Protein AF-A0A9Q0VR10-F1 (afdb_monomer)

Nearest PDB structures (foldseek):
  8b2l-assembly1_u3  TM=9.660E-01  e=3.992E-12  Nicotiana tabacum
  7zjx-assembly1_LK  TM=9.687E-01  e=5.642E-09  Oryctolagus cuniculus
  7ls1-assembly1_C1  TM=9.438E-01  e=2.411E-09  Mus musculus
  8q87-assembly1_BH  TM=9.683E-01  e=1.565E-08  Gallus gallus
  6zj3-assembly1_LT  TM=9.482E-01  e=4.860E-08  Euglena gracilis

Sequence (108 aa):
MKTILSSETMDIPDGVKIKINA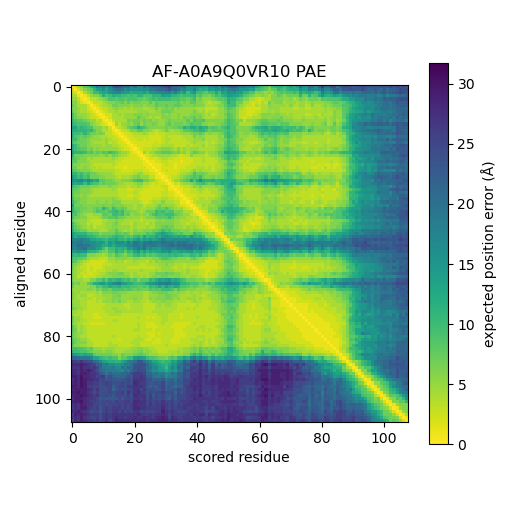RVIEVEGPRGKLSRDFKHLNLDFQLIKDEEGKRKLKIDAWFATRKTSAAIRTALSHVENLITGCYQGVQIQNEICVCSLSHQCLHH

Mean predicted aligned error: 10.89 Å

Radius of gyration: 15.24 Å; Cα contacts (8 Å, |Δi|>4): 149; chains: 1; bounding box: 43×40×33 Å

Solvent-accessible surface area (backbone atoms only — not comparable to full-atom values): 6749 Å² total; per-residue (Å²): 131,74,42,69,69,46,74,52,76,44,83,53,63,92,77,58,48,77,45,78,56,92,53,26,43,33,42,38,31,91,75,43,74,49,76,51,76,42,74,93,48,84,59,44,80,43,81,44,71,48,95,86,71,49,42,31,45,34,40,40,28,70,65,24,39,80,68,51,56,52,48,52,54,54,51,50,55,50,50,54,49,51,55,48,56,24,71,47,77,84,76,86,65,98,64,88,80,84,78,72,80,82,77,84,74,84,86,135

Structure (mmCIF, N/CA/C/O backbone):
data_AF-A0A9Q0VR10-F1
#
_entry.id   AF-A0A9Q0VR10-F1
#
loop_
_atom_site.group_PDB
_atom_site.id
_atom_site.type_symbol
_atom_site.label_atom_id
_atom_site.label_alt_id
_atom_site.label_comp_id
_atom_site.label_asym_id
_atom_site.label_entity_id
_atom_site.label_seq_id
_atom_site.pdbx_PDB_ins_code
_atom_site.Cartn_x
_atom_site.Cartn_y
_atom_site.Cartn_z
_atom_site.occupancy
_atom_site.B_iso_or_equiv
_atom_site.auth_seq_id
_atom_site.auth_comp_id
_atom_site.auth_asym_id
_atom_site.auth_atom_id
_atom_site.pdbx_PDB_model_num
ATOM 1 N N . MET A 1 1 ? 21.563 6.815 -9.597 1.00 58.59 1 MET A N 1
ATOM 2 C CA . MET A 1 1 ? 21.799 5.874 -8.483 1.00 58.59 1 MET A CA 1
ATOM 3 C C . MET A 1 1 ? 20.620 4.911 -8.424 1.00 58.59 1 MET A C 1
ATOM 5 O O . MET A 1 1 ? 19.491 5.383 -8.487 1.00 58.59 1 MET A O 1
ATOM 9 N N . LYS A 1 2 ? 20.868 3.597 -8.433 1.00 58.81 2 LYS A N 1
ATOM 10 C CA . LYS A 1 2 ? 19.827 2.569 -8.276 1.00 58.81 2 LYS A CA 1
ATOM 11 C C . LYS A 1 2 ? 19.880 2.106 -6.824 1.00 58.81 2 LYS A C 1
ATOM 13 O O . LYS A 1 2 ? 20.920 1.606 -6.406 1.00 58.81 2 LYS A O 1
ATOM 18 N N . THR A 1 3 ? 18.813 2.314 -6.067 1.00 71.38 3 THR A N 1
ATOM 19 C CA . THR A 1 3 ? 18.733 1.816 -4.690 1.00 71.38 3 THR A CA 1
ATOM 20 C C . THR A 1 3 ? 18.259 0.369 -4.750 1.00 71.38 3 THR A C 1
ATOM 22 O O . THR A 1 3 ? 17.312 0.057 -5.467 1.00 71.38 3 THR A O 1
ATOM 25 N N . ILE A 1 4 ? 18.950 -0.534 -4.055 1.00 77.75 4 ILE A N 1
ATOM 26 C CA . ILE A 1 4 ? 18.700 -1.981 -4.158 1.00 77.75 4 ILE A CA 1
ATOM 27 C C . ILE A 1 4 ? 17.308 -2.324 -3.613 1.00 77.75 4 ILE A C 1
ATOM 29 O O . ILE A 1 4 ? 16.577 -3.097 -4.234 1.00 77.75 4 ILE A O 1
ATOM 33 N N . LEU A 1 5 ? 16.925 -1.678 -2.512 1.00 79.75 5 LEU A N 1
ATOM 34 C CA . LEU A 1 5 ? 15.636 -1.846 -1.864 1.00 79.75 5 LEU A CA 1
ATOM 35 C C . LEU A 1 5 ? 15.136 -0.492 -1.359 1.00 79.75 5 LEU A C 1
ATOM 37 O O . LEU A 1 5 ? 15.860 0.240 -0.685 1.00 79.75 5 LEU A O 1
ATOM 41 N N . SER A 1 6 ? 13.904 -0.147 -1.712 1.00 80.62 6 SER A N 1
ATOM 42 C CA . SER A 1 6 ? 13.188 0.979 -1.116 1.00 80.62 6 SER A CA 1
ATOM 43 C C . SER A 1 6 ? 11.935 0.439 -0.455 1.00 80.62 6 SER A C 1
ATOM 45 O O . SER A 1 6 ? 11.086 -0.132 -1.135 1.00 80.62 6 SER A O 1
ATOM 47 N N . SER A 1 7 ? 11.870 0.601 0.861 1.00 84.06 7 SER A N 1
ATOM 48 C CA . SER A 1 7 ? 10.775 0.142 1.705 1.00 84.06 7 SER A CA 1
ATOM 49 C C . SER A 1 7 ? 10.065 1.333 2.328 1.00 84.06 7 SER A C 1
ATOM 51 O O . SER A 1 7 ? 10.734 2.215 2.868 1.00 84.06 7 SER A O 1
ATOM 53 N N . GLU A 1 8 ? 8.739 1.325 2.322 1.0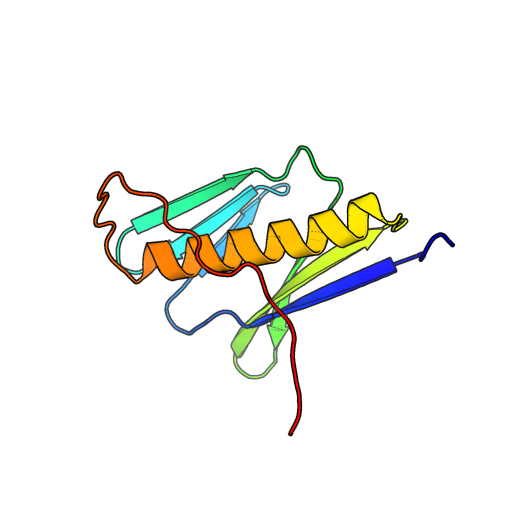0 85.62 8 GLU A N 1
ATOM 54 C CA . GLU A 1 8 ? 7.925 2.306 3.037 1.00 85.62 8 GLU A CA 1
ATOM 55 C C . GLU A 1 8 ? 6.832 1.581 3.825 1.00 85.62 8 GLU A C 1
ATOM 57 O O . GLU A 1 8 ? 6.332 0.535 3.402 1.00 85.62 8 GLU A O 1
ATOM 62 N N . THR A 1 9 ? 6.511 2.091 5.010 1.00 85.25 9 THR A N 1
ATOM 63 C CA . THR A 1 9 ? 5.571 1.464 5.945 1.00 85.25 9 THR A CA 1
ATOM 64 C C . THR A 1 9 ? 4.445 2.421 6.276 1.00 85.25 9 THR A C 1
ATOM 66 O O . THR A 1 9 ? 4.688 3.611 6.454 1.00 85.25 9 THR A O 1
ATOM 69 N N . MET A 1 10 ? 3.236 1.887 6.413 1.00 82.62 10 MET A N 1
ATOM 70 C CA . MET A 1 10 ? 2.042 2.638 6.773 1.00 82.62 10 MET A CA 1
ATOM 71 C C . MET A 1 10 ? 1.246 1.892 7.840 1.00 82.62 10 MET A C 1
ATOM 73 O O . MET A 1 10 ? 1.046 0.677 7.743 1.00 82.62 10 MET A O 1
ATOM 77 N N . ASP A 1 11 ? 0.773 2.623 8.841 1.00 82.38 11 ASP A N 1
ATOM 78 C CA . ASP A 1 11 ? -0.079 2.089 9.898 1.00 82.38 11 ASP A CA 1
ATOM 79 C C . ASP A 1 11 ? -1.536 1.984 9.423 1.00 82.38 11 ASP A C 1
ATOM 81 O O . ASP A 1 11 ? -2.066 2.885 8.770 1.00 82.38 11 ASP A O 1
ATOM 85 N N . ILE A 1 12 ? -2.198 0.867 9.738 1.00 80.44 12 ILE A N 1
ATOM 86 C CA . ILE A 1 12 ? -3.608 0.641 9.398 1.00 80.44 12 ILE A CA 1
ATOM 87 C C . ILE A 1 12 ? -4.466 0.942 10.637 1.00 80.44 12 ILE A C 1
ATOM 89 O O . ILE A 1 12 ? -4.206 0.356 11.692 1.00 80.44 12 ILE A O 1
ATOM 93 N N . PRO A 1 13 ? -5.504 1.795 10.531 1.00 76.69 13 PRO A N 1
ATOM 94 C CA . PRO A 1 13 ? -6.378 2.118 11.655 1.00 76.69 13 PRO A CA 1
ATOM 95 C C . PRO A 1 13 ? -7.269 0.939 12.075 1.00 76.69 13 PRO A C 1
ATOM 97 O O . PRO A 1 13 ? -7.654 0.085 11.267 1.00 76.69 13 PRO A O 1
ATOM 100 N N . ASP A 1 14 ? -7.642 0.926 13.355 1.00 72.69 14 ASP A N 1
ATOM 101 C CA . ASP A 1 14 ? -8.501 -0.097 13.946 1.00 72.69 14 ASP A CA 1
ATOM 102 C C . ASP A 1 14 ? -9.916 -0.075 13.345 1.00 72.69 14 ASP A C 1
ATOM 104 O O . ASP A 1 14 ? -10.611 0.943 13.336 1.00 72.69 14 ASP A O 1
ATOM 108 N N . GLY A 1 15 ? -10.361 -1.229 12.841 1.00 71.81 15 GLY A N 1
ATOM 109 C CA . GLY A 1 15 ? -11.673 -1.396 12.201 1.00 71.81 15 GLY A CA 1
ATOM 110 C C . GLY A 1 15 ? -11.628 -1.636 10.690 1.00 71.81 15 GLY A C 1
ATOM 111 O O . GLY A 1 15 ? -12.664 -1.945 10.102 1.00 71.81 15 GLY A O 1
ATOM 112 N N . VAL A 1 16 ? -10.442 -1.585 10.071 1.00 77.12 16 VAL A N 1
ATOM 113 C CA . VAL A 1 16 ? -10.244 -1.937 8.657 1.00 77.12 16 VAL A CA 1
ATOM 114 C C . VAL A 1 16 ? -9.508 -3.266 8.513 1.00 77.12 16 VAL A C 1
ATOM 116 O O . VAL A 1 16 ? -8.470 -3.518 9.129 1.00 77.12 16 VAL A O 1
ATOM 119 N N . LYS A 1 17 ? -10.034 -4.150 7.662 1.00 80.81 17 LYS A N 1
ATOM 120 C CA . LYS A 1 17 ? -9.369 -5.399 7.277 1.00 80.81 17 LYS A CA 1
ATOM 121 C C . LYS A 1 17 ? -8.809 -5.258 5.869 1.00 80.81 17 LYS A C 1
ATOM 123 O O . LYS A 1 17 ? -9.567 -5.137 4.919 1.00 80.81 17 LYS A O 1
ATOM 128 N N . ILE A 1 18 ? -7.489 -5.341 5.737 1.00 83.38 18 ILE A N 1
ATOM 129 C CA . ILE A 1 18 ? -6.817 -5.378 4.436 1.00 83.38 18 ILE A CA 1
ATOM 130 C C . ILE A 1 18 ? -6.473 -6.829 4.086 1.00 83.38 18 ILE A C 1
ATOM 132 O O . ILE A 1 18 ? -5.949 -7.566 4.925 1.00 83.38 18 ILE A O 1
ATOM 136 N N . LYS A 1 19 ? -6.774 -7.238 2.854 1.00 84.44 19 LYS A N 1
ATOM 137 C CA . LYS A 1 19 ? -6.352 -8.499 2.237 1.00 84.44 19 LYS A CA 1
ATOM 138 C C . LYS A 1 19 ? -5.489 -8.175 1.024 1.00 84.44 19 LYS A C 1
ATOM 140 O O . LYS A 1 19 ? -5.784 -7.244 0.280 1.00 84.44 19 LYS A O 1
ATOM 145 N N . ILE A 1 20 ? -4.420 -8.938 0.838 1.00 83.88 20 ILE A N 1
ATOM 146 C CA . ILE A 1 20 ? -3.496 -8.773 -0.283 1.00 83.88 20 ILE A CA 1
ATOM 147 C C . ILE A 1 20 ? -3.474 -10.091 -1.045 1.00 83.88 20 ILE A C 1
ATOM 149 O O . ILE A 1 20 ? -3.042 -11.107 -0.508 1.00 83.88 20 ILE A O 1
ATOM 153 N N . ASN A 1 21 ? -3.934 -10.066 -2.293 1.00 82.81 21 ASN A N 1
ATOM 154 C CA . ASN A 1 21 ? -3.983 -11.225 -3.178 1.00 82.81 21 ASN A CA 1
ATOM 155 C C . ASN A 1 21 ? -3.245 -10.893 -4.475 1.00 82.81 21 ASN A C 1
ATOM 157 O O . ASN A 1 21 ? -3.742 -10.118 -5.285 1.00 82.81 21 ASN A O 1
ATOM 161 N N . ALA A 1 22 ? -2.052 -11.457 -4.688 1.00 82.06 22 ALA A N 1
ATOM 162 C CA . ALA A 1 22 ? -1.285 -11.282 -5.930 1.00 82.06 22 ALA A CA 1
ATOM 163 C C . ALA A 1 22 ? -1.171 -9.807 -6.401 1.00 82.06 22 ALA A C 1
ATOM 165 O O . ALA A 1 22 ? -1.408 -9.500 -7.572 1.00 82.06 22 ALA A O 1
ATOM 166 N N . ARG A 1 23 ? -0.819 -8.891 -5.479 1.00 83.75 23 ARG A N 1
ATOM 167 C CA . ARG A 1 23 ? -0.727 -7.422 -5.688 1.00 83.75 23 ARG A CA 1
ATOM 168 C C . ARG A 1 23 ? -2.058 -6.706 -5.946 1.00 83.75 23 ARG A C 1
ATOM 170 O O . ARG A 1 23 ? -2.079 -5.558 -6.387 1.00 83.75 23 ARG A O 1
ATOM 177 N N . VAL A 1 24 ? -3.172 -7.371 -5.676 1.00 85.19 24 VAL A N 1
ATOM 178 C CA . VAL A 1 24 ? -4.483 -6.742 -5.526 1.00 85.19 24 VAL A CA 1
ATOM 179 C C . VAL A 1 24 ? -4.695 -6.486 -4.042 1.00 85.19 24 VAL A C 1
ATOM 181 O O . VAL A 1 24 ? -4.538 -7.400 -3.230 1.00 85.19 24 VAL A O 1
ATOM 184 N N . ILE A 1 25 ? -5.010 -5.243 -3.694 1.00 86.94 25 ILE A N 1
ATOM 185 C CA . ILE A 1 25 ? -5.307 -4.836 -2.324 1.00 86.94 25 ILE A CA 1
ATOM 186 C C . ILE A 1 25 ? -6.818 -4.719 -2.199 1.00 86.94 25 ILE A C 1
ATOM 188 O O . ILE A 1 25 ? -7.457 -3.961 -2.928 1.00 86.94 25 ILE A O 1
ATOM 192 N N . GLU A 1 26 ? -7.376 -5.464 -1.258 1.00 87.12 26 GLU A N 1
ATOM 193 C CA . GLU A 1 26 ? -8.782 -5.406 -0.891 1.00 87.12 26 GLU A CA 1
ATOM 194 C C . GLU A 1 26 ? -8.891 -4.852 0.526 1.00 87.12 26 GLU A C 1
ATOM 196 O O . GLU A 1 26 ? -8.292 -5.376 1.463 1.00 87.12 26 GLU A O 1
ATOM 201 N N . VAL A 1 27 ? -9.662 -3.787 0.684 1.00 86.75 27 VAL A N 1
ATOM 202 C CA . VAL A 1 27 ? -9.901 -3.101 1.948 1.00 86.75 27 VAL A CA 1
ATOM 203 C C . VAL A 1 27 ? -11.364 -3.315 2.312 1.00 86.75 27 VAL A C 1
ATOM 205 O O . VAL A 1 27 ? -12.263 -2.897 1.588 1.00 86.75 27 VAL A O 1
ATOM 208 N N . GLU A 1 28 ? -11.613 -4.005 3.418 1.00 84.00 28 GLU A N 1
ATOM 209 C CA . GLU A 1 28 ? -12.942 -4.186 3.994 1.00 84.00 28 GLU A CA 1
ATOM 210 C C . GLU A 1 28 ? -13.087 -3.248 5.196 1.00 84.00 28 GLU A C 1
ATOM 212 O O . GLU A 1 28 ? -12.317 -3.327 6.157 1.00 84.00 28 GLU A O 1
ATOM 217 N N . GLY A 1 29 ? -14.089 -2.375 5.146 1.00 81.00 29 GLY A N 1
ATOM 218 C CA . GLY A 1 29 ? -14.450 -1.465 6.227 1.00 81.00 29 GLY A CA 1
ATOM 219 C C . GLY A 1 29 ? -15.932 -1.568 6.594 1.00 81.00 29 GLY A C 1
ATOM 220 O O . GLY A 1 29 ? -16.663 -2.389 6.031 1.00 81.00 29 GLY A O 1
ATOM 221 N N . PRO A 1 30 ? -16.410 -0.723 7.521 1.00 77.19 30 PRO A N 1
ATOM 222 C CA . PRO A 1 30 ? -17.791 -0.764 8.003 1.00 77.19 30 PRO A CA 1
ATOM 223 C C . PRO A 1 30 ? -18.825 -0.451 6.913 1.00 77.19 30 PRO A C 1
ATOM 225 O O . PRO A 1 30 ? -19.948 -0.943 6.980 1.00 77.19 30 PRO A O 1
ATOM 228 N N . ARG A 1 31 ? -18.465 0.351 5.902 1.00 74.06 31 ARG A N 1
ATOM 229 C CA . ARG A 1 31 ? -19.389 0.769 4.835 1.00 74.06 31 ARG A CA 1
ATOM 230 C C . ARG A 1 31 ? -19.329 -0.065 3.558 1.00 74.06 31 ARG A C 1
ATOM 232 O O . ARG A 1 31 ? -20.130 0.163 2.658 1.00 74.06 31 ARG A O 1
ATOM 239 N N . GLY A 1 32 ? -18.405 -1.017 3.458 1.00 77.50 32 GLY A N 1
ATOM 240 C CA . GLY A 1 32 ? -18.259 -1.838 2.261 1.00 77.50 32 GLY A CA 1
ATOM 241 C C . GLY A 1 32 ? -16.837 -2.325 2.034 1.00 77.50 32 GLY A C 1
ATOM 242 O O . GLY A 1 32 ? -15.964 -2.198 2.894 1.00 77.50 32 GLY A O 1
ATOM 243 N N . LYS A 1 33 ? -16.624 -2.907 0.853 1.00 84.19 33 LYS A N 1
ATOM 244 C CA . LYS A 1 33 ? -15.338 -3.450 0.416 1.00 84.19 33 LYS A CA 1
ATOM 245 C C . LYS A 1 33 ? -14.877 -2.701 -0.824 1.00 84.19 33 LYS A C 1
ATOM 247 O O . LYS A 1 33 ? -15.652 -2.558 -1.767 1.00 84.19 33 LYS A O 1
ATOM 252 N N . LEU A 1 34 ? -13.629 -2.255 -0.831 1.00 86.75 34 LEU A N 1
ATOM 253 C CA . LEU A 1 34 ? -12.990 -1.629 -1.982 1.00 86.75 34 LEU A CA 1
ATOM 254 C C . LEU A 1 34 ? -11.799 -2.478 -2.414 1.00 86.75 34 LEU A C 1
ATOM 256 O O . LEU A 1 34 ? -11.055 -2.982 -1.580 1.00 86.75 34 LEU A O 1
ATOM 260 N N . SER A 1 35 ? -11.621 -2.643 -3.720 1.00 87.06 35 SER A N 1
ATOM 261 C CA . SER A 1 35 ? -10.524 -3.422 -4.294 1.00 87.06 35 SER A CA 1
ATOM 262 C C . SER A 1 35 ? -9.799 -2.602 -5.351 1.00 87.06 35 SER A C 1
ATOM 264 O O . SER A 1 35 ? -10.439 -1.908 -6.148 1.00 87.06 35 SER A O 1
ATOM 266 N N . ARG A 1 36 ? -8.465 -2.665 -5.350 1.00 86.62 36 ARG A N 1
ATOM 267 C CA . ARG A 1 36 ? -7.610 -2.064 -6.379 1.00 86.62 36 ARG A CA 1
ATOM 268 C C . ARG A 1 36 ? -6.455 -2.974 -6.753 1.00 86.62 36 ARG A C 1
ATOM 270 O O . ARG A 1 36 ? -5.789 -3.561 -5.902 1.00 86.62 36 ARG A O 1
ATOM 277 N N . ASP A 1 37 ? -6.202 -3.047 -8.051 1.00 88.25 37 ASP A N 1
ATOM 278 C CA . ASP A 1 37 ? -5.136 -3.825 -8.654 1.00 88.25 37 ASP A CA 1
ATOM 279 C C . ASP A 1 37 ? -3.881 -2.979 -8.929 1.00 88.25 37 ASP A C 1
ATOM 281 O O . ASP A 1 37 ? -3.919 -1.946 -9.591 1.00 88.25 37 ASP A O 1
ATOM 285 N N . PHE A 1 38 ? -2.728 -3.462 -8.456 1.00 83.75 38 PHE A N 1
ATOM 286 C CA . PHE A 1 38 ? -1.414 -2.852 -8.699 1.00 83.75 38 PHE A CA 1
ATOM 287 C C . PHE A 1 38 ? -0.526 -3.731 -9.584 1.00 83.75 38 PHE A C 1
ATOM 289 O O . PHE A 1 38 ? 0.696 -3.627 -9.555 1.00 83.75 38 PHE A O 1
ATOM 296 N N . LYS A 1 39 ? -1.126 -4.600 -10.410 1.00 82.12 39 LYS A N 1
ATOM 297 C CA . LYS A 1 39 ? -0.394 -5.555 -11.267 1.00 82.12 39 LYS A CA 1
ATOM 298 C C . LYS A 1 39 ? 0.560 -4.876 -12.255 1.00 82.12 39 LYS A C 1
ATOM 300 O O . LYS A 1 39 ? 1.556 -5.474 -12.647 1.00 82.12 39 LYS A O 1
ATOM 305 N N . HIS A 1 40 ? 0.262 -3.633 -12.632 1.00 79.62 40 HIS A N 1
ATOM 306 C CA . HIS A 1 40 ? 1.088 -2.819 -13.524 1.00 79.62 40 HIS A CA 1
ATOM 307 C C . HIS A 1 40 ? 2.400 -2.338 -12.875 1.00 79.62 40 HIS A C 1
ATOM 309 O O . HIS A 1 40 ? 3.310 -1.908 -13.582 1.00 79.62 40 HIS A O 1
ATOM 315 N N . LEU A 1 41 ? 2.522 -2.427 -11.546 1.00 78.44 41 LEU A N 1
ATOM 316 C CA . LEU A 1 41 ? 3.714 -2.058 -10.790 1.00 78.44 41 LEU A CA 1
ATOM 317 C C . LEU A 1 41 ? 4.360 -3.308 -10.190 1.00 78.44 41 LEU A C 1
ATOM 319 O O . LEU A 1 41 ? 3.699 -4.184 -9.631 1.00 78.44 41 LEU A O 1
ATOM 323 N N . ASN A 1 42 ? 5.687 -3.387 -10.267 1.00 80.00 42 ASN A N 1
ATOM 324 C CA . ASN A 1 42 ? 6.447 -4.468 -9.645 1.00 80.00 42 ASN A CA 1
ATOM 325 C C . ASN A 1 42 ? 6.781 -4.131 -8.182 1.00 80.00 42 ASN A C 1
ATOM 327 O O . ASN A 1 42 ? 7.949 -4.027 -7.816 1.00 80.00 42 ASN A O 1
ATOM 331 N N . LEU A 1 43 ? 5.736 -3.896 -7.386 1.00 82.31 43 LEU A N 1
ATOM 332 C CA . LEU A 1 43 ? 5.814 -3.647 -5.947 1.00 82.31 43 LEU A CA 1
ATOM 333 C C . LEU A 1 43 ? 5.439 -4.916 -5.181 1.00 82.31 43 LEU A C 1
ATOM 335 O O . LEU A 1 43 ? 4.547 -5.663 -5.597 1.00 82.31 43 LEU A O 1
ATOM 339 N N . ASP A 1 44 ? 6.133 -5.149 -4.076 1.00 85.69 44 ASP A N 1
ATOM 340 C CA . ASP A 1 44 ? 5.827 -6.201 -3.119 1.00 85.69 44 ASP A CA 1
ATOM 341 C C . ASP A 1 44 ? 5.072 -5.593 -1.935 1.00 85.69 44 ASP A C 1
ATOM 343 O O . ASP A 1 44 ? 5.478 -4.569 -1.387 1.00 85.69 44 ASP A O 1
ATOM 347 N N . PHE A 1 45 ? 3.942 -6.194 -1.576 1.00 85.00 45 PHE A N 1
ATOM 348 C CA . PHE A 1 45 ? 3.094 -5.729 -0.483 1.00 85.00 45 PHE A CA 1
ATOM 349 C C . PHE A 1 45 ? 3.120 -6.773 0.622 1.00 85.00 45 PHE A C 1
ATOM 351 O O . PHE A 1 45 ? 2.711 -7.915 0.412 1.00 85.00 45 PHE A O 1
ATOM 358 N N . GLN A 1 46 ? 3.564 -6.369 1.805 1.00 83.75 46 GLN A N 1
ATOM 359 C CA . GLN A 1 46 ? 3.676 -7.227 2.972 1.00 83.75 46 GLN A CA 1
ATOM 360 C C . GLN A 1 46 ? 2.797 -6.686 4.089 1.00 83.75 46 GLN A C 1
ATOM 362 O O . GLN A 1 46 ? 2.874 -5.516 4.459 1.00 83.75 46 GLN A O 1
ATOM 367 N N . LEU A 1 47 ? 1.954 -7.555 4.640 1.00 79.88 47 LEU A N 1
ATOM 368 C CA . LEU A 1 47 ? 1.191 -7.233 5.835 1.00 79.88 47 LEU A CA 1
ATOM 369 C C . LEU A 1 47 ? 2.000 -7.690 7.049 1.00 79.88 47 LEU A C 1
ATOM 371 O O . LEU A 1 47 ? 2.079 -8.887 7.329 1.00 79.88 47 LEU A O 1
ATOM 375 N N . ILE A 1 48 ? 2.606 -6.743 7.753 1.00 77.62 48 ILE A N 1
ATOM 376 C CA . ILE A 1 48 ? 3.307 -7.010 9.005 1.00 77.62 48 ILE A CA 1
ATOM 377 C C . ILE A 1 48 ? 2.295 -6.839 10.136 1.00 77.62 48 ILE A C 1
ATOM 379 O O . ILE A 1 48 ? 1.518 -5.885 10.168 1.00 77.62 48 ILE A O 1
ATOM 383 N N . LYS A 1 49 ? 2.262 -7.801 11.053 1.00 67.56 49 LYS A N 1
ATOM 384 C CA . LYS A 1 49 ? 1.555 -7.655 12.325 1.00 67.56 49 LYS A CA 1
ATOM 385 C C . LYS A 1 49 ? 2.619 -7.398 13.377 1.00 67.56 49 LYS A C 1
ATOM 387 O O . LYS A 1 49 ? 3.475 -8.258 13.566 1.00 67.56 49 LYS A O 1
ATOM 392 N N . ASP A 1 50 ? 2.585 -6.237 14.015 1.00 61.97 50 ASP A N 1
ATOM 393 C CA . ASP A 1 50 ? 3.412 -6.006 15.197 1.00 61.97 50 ASP A CA 1
ATOM 394 C C . ASP A 1 50 ? 2.857 -6.820 16.378 1.00 61.97 50 ASP A C 1
ATOM 396 O O . ASP A 1 50 ? 1.666 -7.152 16.414 1.00 61.97 50 ASP A O 1
ATOM 400 N N . GLU A 1 51 ? 3.706 -7.123 17.363 1.00 54.06 51 GLU A N 1
ATOM 401 C CA . GLU A 1 51 ? 3.325 -7.843 18.594 1.00 54.06 51 GLU A CA 1
ATOM 402 C C . GLU A 1 51 ? 2.202 -7.140 19.385 1.00 54.06 51 GLU A C 1
ATOM 404 O O . GLU A 1 51 ? 1.461 -7.789 20.117 1.00 54.06 51 GLU A O 1
ATOM 409 N N . GLU A 1 52 ? 1.994 -5.838 19.163 1.00 53.34 52 GLU A N 1
ATOM 410 C CA . GLU A 1 52 ? 0.882 -5.046 19.713 1.00 53.34 5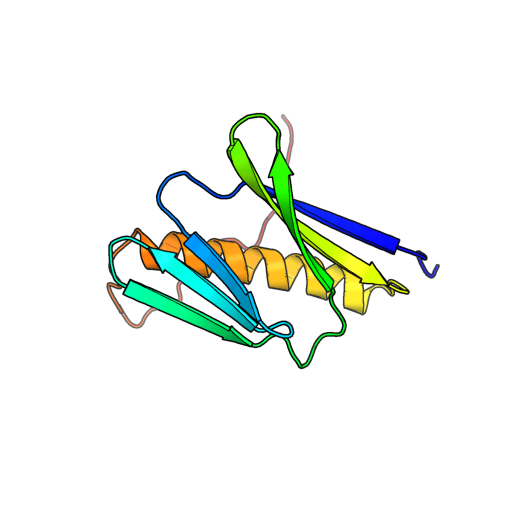2 GLU A CA 1
ATOM 411 C C . GLU A 1 52 ? -0.468 -5.256 18.993 1.00 53.34 52 GLU A C 1
ATOM 413 O O . GLU A 1 52 ? -1.455 -4.596 19.310 1.00 53.34 52 GLU A O 1
ATOM 418 N N . GLY A 1 53 ? -0.545 -6.139 17.992 1.00 58.94 53 GLY A N 1
ATOM 419 C CA . GLY A 1 53 ? -1.780 -6.427 17.252 1.00 58.94 53 GLY A CA 1
ATOM 420 C C . GLY A 1 53 ? -2.165 -5.373 16.205 1.00 58.94 53 GLY A C 1
ATOM 421 O O . GLY A 1 53 ? -3.116 -5.585 15.444 1.00 58.94 53 GLY A O 1
ATOM 422 N N . LYS A 1 54 ? -1.399 -4.280 16.109 1.00 64.31 54 LYS A N 1
ATOM 423 C CA . LYS A 1 54 ? -1.527 -3.253 15.069 1.00 64.31 54 LYS A CA 1
ATOM 424 C C . LYS A 1 54 ? -1.031 -3.817 13.738 1.00 64.31 54 LYS A C 1
ATOM 426 O O . LYS A 1 54 ? -0.006 -4.496 13.666 1.00 64.31 54 LYS A O 1
ATOM 431 N N . ARG A 1 55 ? -1.799 -3.586 12.675 1.00 75.12 55 ARG A N 1
ATOM 432 C CA . ARG A 1 55 ? -1.469 -4.071 11.330 1.00 75.12 55 ARG A CA 1
ATOM 433 C C . ARG A 1 55 ? -0.721 -2.965 10.602 1.00 75.12 55 ARG A C 1
ATOM 435 O O . ARG A 1 55 ? -1.263 -1.879 10.433 1.00 75.12 55 ARG A O 1
ATOM 442 N N . LYS A 1 56 ? 0.488 -3.257 10.137 1.00 81.56 56 LYS A N 1
ATOM 443 C CA . LYS A 1 56 ? 1.263 -2.365 9.278 1.00 81.56 56 LYS A CA 1
ATOM 444 C C . LYS A 1 56 ? 1.303 -2.914 7.866 1.00 81.56 56 LYS A C 1
ATOM 446 O O . LYS A 1 56 ? 1.524 -4.105 7.641 1.00 81.56 56 LYS A O 1
ATOM 451 N N . LEU A 1 57 ? 1.090 -2.032 6.902 1.00 83.81 57 LEU A N 1
ATOM 452 C CA . LEU A 1 57 ? 1.326 -2.323 5.501 1.00 83.81 57 LEU A CA 1
ATOM 453 C C . LEU A 1 57 ? 2.743 -1.874 5.157 1.00 83.81 57 LEU A C 1
ATOM 455 O O . LEU A 1 57 ? 3.057 -0.690 5.240 1.00 83.81 57 LEU A O 1
ATOM 459 N N . LYS A 1 58 ? 3.593 -2.815 4.761 1.00 85.81 58 LYS A N 1
ATOM 460 C CA . LYS A 1 58 ? 4.916 -2.536 4.213 1.00 85.81 58 LYS A CA 1
ATOM 461 C C . LYS A 1 58 ? 4.880 -2.715 2.703 1.00 85.81 58 LYS A C 1
ATOM 463 O O . LYS A 1 58 ? 4.343 -3.702 2.201 1.00 85.81 58 LYS A O 1
ATOM 468 N N . ILE A 1 59 ? 5.447 -1.757 1.986 1.00 86.75 59 ILE A N 1
ATOM 469 C CA . ILE A 1 59 ? 5.594 -1.792 0.535 1.00 86.75 59 ILE A CA 1
ATOM 470 C C . ILE A 1 59 ? 7.083 -1.812 0.232 1.00 86.75 59 ILE A C 1
ATOM 472 O O . ILE A 1 59 ? 7.802 -0.885 0.603 1.00 86.75 59 ILE A O 1
ATOM 476 N N . ASP A 1 60 ? 7.532 -2.854 -0.456 1.00 86.19 60 ASP A N 1
ATOM 477 C CA . ASP A 1 60 ? 8.918 -3.035 -0.862 1.00 86.19 60 ASP A CA 1
ATOM 478 C C . ASP A 1 60 ? 9.032 -2.952 -2.390 1.00 86.19 60 ASP A C 1
ATOM 480 O O . ASP A 1 60 ? 8.321 -3.621 -3.142 1.00 86.19 60 ASP A O 1
ATOM 484 N N . ALA A 1 61 ? 9.962 -2.131 -2.872 1.00 84.62 61 ALA A N 1
ATOM 485 C CA . ALA A 1 61 ? 10.345 -2.084 -4.276 1.00 84.62 61 ALA A CA 1
ATOM 486 C C . ALA A 1 61 ? 11.780 -2.580 -4.446 1.00 84.62 61 ALA A C 1
ATOM 488 O O . ALA A 1 61 ? 12.731 -1.983 -3.929 1.00 84.62 61 ALA A O 1
ATOM 489 N N . TRP A 1 62 ? 11.929 -3.642 -5.232 1.00 81.88 62 TRP A N 1
ATOM 490 C CA . TRP A 1 62 ? 13.224 -4.180 -5.627 1.00 81.88 62 TRP A CA 1
ATOM 491 C C . TRP A 1 62 ? 13.752 -3.433 -6.852 1.00 81.88 62 TRP A C 1
ATOM 493 O O . TRP A 1 62 ? 13.023 -3.237 -7.825 1.00 81.88 62 TRP A O 1
ATOM 503 N N . PHE A 1 63 ? 15.025 -3.032 -6.813 1.00 76.00 63 PHE A N 1
ATOM 504 C CA . PHE A 1 63 ? 15.693 -2.253 -7.868 1.00 76.00 63 PHE A CA 1
ATOM 505 C C . PHE A 1 63 ? 15.056 -0.883 -8.118 1.00 76.00 63 PHE A C 1
ATOM 507 O O . PHE A 1 63 ? 14.651 -0.532 -9.233 1.00 76.00 63 PHE A O 1
ATOM 514 N N . ALA A 1 64 ? 15.007 -0.070 -7.066 1.00 72.31 64 ALA A N 1
ATOM 515 C CA . ALA A 1 64 ? 14.371 1.224 -7.129 1.00 72.31 64 ALA A CA 1
ATOM 516 C C . ALA A 1 64 ? 15.118 2.200 -8.062 1.00 72.31 64 ALA A C 1
ATOM 518 O O . ALA A 1 64 ? 16.277 2.573 -7.854 1.00 72.31 64 ALA A O 1
ATOM 519 N N . THR A 1 65 ? 14.410 2.638 -9.102 1.00 79.12 65 THR A N 1
ATOM 520 C CA . THR A 1 65 ? 14.733 3.808 -9.929 1.00 79.12 65 THR A CA 1
ATOM 521 C C . THR A 1 65 ? 13.843 4.973 -9.476 1.00 79.12 65 THR A C 1
ATOM 523 O O . THR A 1 65 ? 12.814 4.756 -8.845 1.00 79.12 65 THR A O 1
ATOM 526 N N . ARG A 1 66 ? 14.152 6.224 -9.844 1.00 78.94 66 ARG A N 1
ATOM 527 C CA . ARG A 1 66 ? 13.313 7.394 -9.491 1.00 78.94 66 ARG A CA 1
ATOM 528 C C . ARG A 1 66 ? 11.816 7.215 -9.824 1.00 78.94 66 ARG A C 1
ATOM 530 O O . ARG A 1 66 ? 10.963 7.761 -9.138 1.00 78.94 66 ARG A O 1
ATOM 537 N N . LYS A 1 67 ? 11.497 6.444 -10.872 1.00 80.94 67 LYS A N 1
ATOM 538 C CA . LYS A 1 67 ? 10.114 6.128 -11.272 1.00 80.94 67 LYS A CA 1
ATOM 539 C C . LYS A 1 67 ? 9.414 5.178 -10.296 1.00 80.94 67 LYS A C 1
ATOM 541 O O . LYS A 1 67 ? 8.241 5.364 -10.007 1.00 80.94 67 LYS A O 1
ATOM 546 N N . THR A 1 68 ? 10.119 4.171 -9.785 1.00 82.62 68 THR A N 1
ATOM 547 C CA . THR A 1 68 ? 9.525 3.182 -8.878 1.00 82.62 68 THR A CA 1
ATOM 548 C C . THR A 1 68 ? 9.370 3.744 -7.470 1.00 82.62 68 THR A C 1
ATOM 550 O O . THR A 1 68 ? 8.373 3.448 -6.832 1.00 82.62 68 THR A O 1
ATOM 553 N N . SER A 1 69 ? 10.282 4.605 -6.998 1.00 81.31 6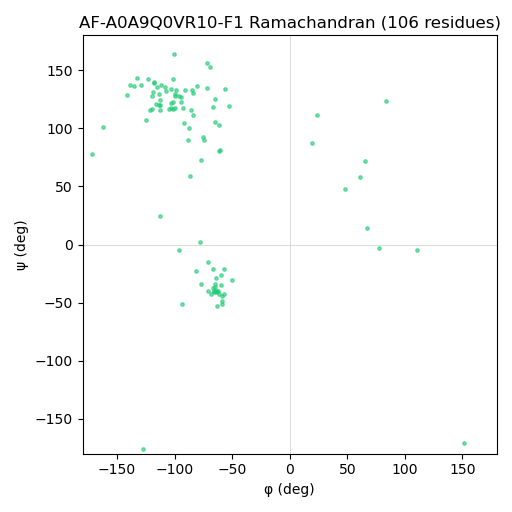9 SER A N 1
ATOM 554 C CA . SER A 1 69 ? 10.097 5.292 -5.709 1.00 81.31 69 SER A CA 1
ATOM 555 C C . SER A 1 69 ? 8.901 6.249 -5.731 1.00 81.31 69 SER A C 1
ATOM 557 O O . SER A 1 69 ? 8.158 6.326 -4.759 1.00 81.31 69 SER A O 1
ATOM 559 N N . ALA A 1 70 ? 8.660 6.928 -6.859 1.00 82.94 70 ALA A N 1
ATOM 560 C CA . ALA A 1 70 ? 7.437 7.704 -7.055 1.00 82.94 70 ALA A CA 1
ATOM 561 C C . ALA A 1 70 ? 6.187 6.808 -7.033 1.00 82.94 70 ALA A C 1
ATOM 563 O O . ALA A 1 70 ? 5.196 7.162 -6.404 1.00 82.94 70 ALA A O 1
ATOM 564 N N . ALA A 1 71 ? 6.259 5.623 -7.647 1.00 85.19 71 ALA A N 1
ATOM 565 C CA . ALA A 1 71 ? 5.156 4.667 -7.648 1.00 85.19 71 ALA A CA 1
ATOM 566 C C . ALA A 1 71 ? 4.813 4.122 -6.248 1.00 85.19 71 ALA A C 1
ATOM 568 O O . ALA A 1 71 ? 3.636 3.913 -5.973 1.00 85.19 71 ALA A O 1
ATOM 569 N N . ILE A 1 72 ? 5.800 3.938 -5.356 1.00 86.31 72 ILE A N 1
ATOM 570 C CA . ILE A 1 72 ? 5.551 3.575 -3.944 1.00 86.31 72 ILE A CA 1
ATOM 571 C C . ILE A 1 72 ? 4.680 4.642 -3.278 1.00 86.31 72 ILE A C 1
ATOM 573 O O . ILE A 1 72 ? 3.654 4.316 -2.691 1.00 86.31 72 ILE A O 1
ATOM 577 N N . ARG A 1 73 ? 5.041 5.922 -3.431 1.00 85.69 73 ARG A N 1
ATOM 578 C CA . ARG A 1 73 ? 4.277 7.041 -2.857 1.00 85.69 73 ARG A CA 1
ATOM 579 C C . ARG A 1 73 ? 2.858 7.108 -3.412 1.00 85.69 73 ARG A C 1
ATOM 581 O O . ARG A 1 73 ? 1.912 7.272 -2.655 1.00 85.69 73 ARG A O 1
ATOM 588 N N . THR A 1 74 ? 2.693 6.917 -4.721 1.00 86.56 74 THR A N 1
ATOM 589 C CA . THR A 1 74 ? 1.363 6.854 -5.344 1.00 86.56 74 THR A CA 1
ATOM 590 C C . THR A 1 74 ? 0.539 5.681 -4.808 1.00 86.56 74 THR A C 1
ATOM 592 O O . THR A 1 74 ? -0.652 5.838 -4.550 1.00 86.56 74 THR A O 1
ATOM 595 N N . ALA A 1 75 ? 1.160 4.516 -4.602 1.00 87.00 75 ALA A N 1
ATOM 596 C CA . ALA A 1 75 ? 0.492 3.359 -4.016 1.00 87.00 75 ALA A CA 1
ATOM 597 C C . ALA A 1 75 ? 0.051 3.628 -2.569 1.00 87.00 75 ALA A C 1
ATOM 599 O O . ALA A 1 75 ? -1.077 3.286 -2.226 1.00 87.00 75 ALA A O 1
ATOM 600 N N . LEU A 1 76 ? 0.878 4.292 -1.755 1.00 86.81 76 LEU A N 1
ATOM 601 C CA . LEU A 1 76 ? 0.506 4.699 -0.396 1.00 86.81 76 LEU A CA 1
ATOM 602 C C . LEU A 1 76 ? -0.719 5.609 -0.394 1.00 86.81 76 LEU A C 1
ATOM 604 O O . LEU A 1 76 ? -1.712 5.271 0.244 1.00 86.81 76 LEU A O 1
ATOM 608 N N . SER A 1 77 ? -0.711 6.675 -1.198 1.00 87.81 77 SER A N 1
ATOM 609 C CA . SER A 1 77 ? -1.867 7.574 -1.307 1.00 87.81 77 SER A CA 1
ATOM 610 C C . SER A 1 77 ? -3.126 6.851 -1.792 1.00 87.81 77 SER A C 1
ATOM 612 O O . SER A 1 77 ? -4.237 7.149 -1.357 1.00 87.81 77 SER A O 1
ATOM 614 N N . HIS A 1 78 ? -2.989 5.856 -2.674 1.00 86.50 78 HIS A N 1
ATOM 615 C CA . HIS A 1 78 ? -4.125 5.026 -3.065 1.00 86.50 78 HIS A CA 1
ATOM 616 C C . HIS A 1 78 ? -4.669 4.187 -1.905 1.00 86.50 78 HIS A C 1
ATOM 618 O O . HIS A 1 78 ? -5.887 4.077 -1.779 1.00 86.50 78 HIS A O 1
ATOM 624 N N . VAL A 1 79 ? -3.815 3.625 -1.048 1.00 85.31 79 VAL A N 1
ATOM 625 C CA . VAL A 1 79 ? -4.260 2.875 0.137 1.00 85.31 79 VAL A CA 1
ATOM 626 C C . VAL A 1 79 ? -4.911 3.806 1.165 1.00 85.31 79 VAL A C 1
ATOM 628 O O . VAL A 1 79 ? -5.979 3.470 1.675 1.00 85.31 79 VAL A O 1
ATOM 631 N N . GLU A 1 80 ? -4.353 4.992 1.416 1.00 86.38 80 GLU A N 1
ATOM 632 C CA . GLU A 1 80 ? -4.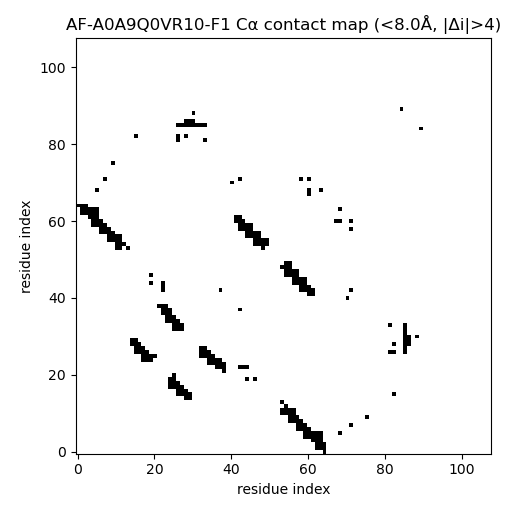957 6.013 2.290 1.00 86.38 80 GLU A CA 1
ATOM 633 C C . GLU A 1 80 ? -6.360 6.415 1.813 1.00 86.38 80 GLU A C 1
ATOM 635 O O . GLU A 1 80 ? -7.306 6.484 2.606 1.00 86.38 80 GLU A O 1
ATOM 640 N N . ASN A 1 81 ? -6.527 6.593 0.500 1.00 86.44 81 ASN A N 1
ATOM 641 C CA . ASN A 1 81 ? -7.820 6.906 -0.100 1.00 86.44 81 ASN A CA 1
ATOM 642 C C . ASN A 1 81 ? -8.816 5.745 0.025 1.00 86.44 81 ASN A C 1
ATOM 644 O O . ASN A 1 81 ? -10.000 5.983 0.262 1.00 86.44 81 ASN A O 1
ATOM 648 N N . LEU A 1 82 ? -8.366 4.491 -0.102 1.00 84.44 82 LEU A N 1
ATOM 649 C CA . LEU A 1 82 ? -9.225 3.316 0.102 1.00 84.44 82 LEU A CA 1
ATOM 650 C C . LEU A 1 82 ? -9.692 3.206 1.556 1.00 84.44 82 LEU A C 1
ATOM 652 O O . LEU A 1 82 ? -10.859 2.908 1.802 1.00 84.44 82 LEU A O 1
ATOM 656 N N . ILE A 1 83 ? -8.805 3.477 2.516 1.00 82.62 83 ILE A N 1
ATOM 657 C C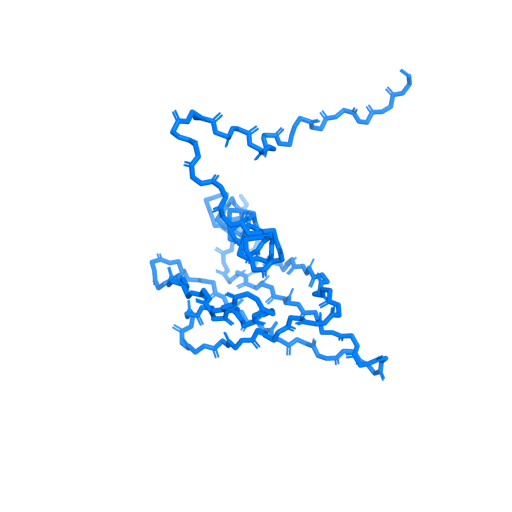A . ILE A 1 83 ? -9.144 3.488 3.942 1.00 82.62 83 ILE A CA 1
ATOM 658 C C . ILE A 1 83 ? -10.166 4.592 4.215 1.00 82.62 83 ILE A C 1
ATOM 660 O O . ILE A 1 83 ? -11.244 4.313 4.742 1.00 82.62 83 ILE A O 1
ATOM 664 N N . THR A 1 84 ? -9.875 5.822 3.789 1.00 83.25 84 THR A N 1
ATOM 665 C CA . THR A 1 84 ? -10.763 6.977 3.981 1.00 83.25 84 THR A CA 1
ATOM 666 C C . THR A 1 84 ? -12.131 6.744 3.338 1.00 83.25 84 THR A C 1
ATOM 668 O O . THR A 1 84 ? -13.155 6.942 3.991 1.00 83.25 84 THR A O 1
ATOM 671 N N . GLY A 1 85 ? -12.166 6.217 2.110 1.00 76.25 85 GLY A N 1
ATOM 672 C CA . GLY A 1 85 ? -13.402 5.887 1.395 1.00 76.25 85 GLY A CA 1
ATOM 673 C C . GLY A 1 85 ? -14.220 4.746 2.017 1.00 76.25 85 GLY A C 1
ATOM 674 O O . GLY A 1 85 ? -15.423 4.658 1.786 1.00 76.25 85 GLY A O 1
ATOM 675 N N . CYS A 1 86 ? -13.606 3.883 2.833 1.00 75.69 86 CYS A N 1
ATOM 676 C CA . CYS A 1 86 ? -14.310 2.846 3.595 1.00 75.69 86 CYS A CA 1
ATOM 677 C C . CYS A 1 86 ? -14.940 3.371 4.903 1.00 75.69 86 CYS A C 1
ATOM 679 O O . CYS A 1 86 ? -15.886 2.753 5.405 1.00 75.69 86 CYS A O 1
ATOM 681 N N . TYR A 1 87 ? -14.445 4.487 5.456 1.00 70.88 87 TYR A N 1
ATOM 682 C CA . TYR A 1 87 ? -14.988 5.134 6.662 1.00 70.88 87 TYR A CA 1
ATOM 683 C C . TYR A 1 87 ? -15.995 6.244 6.334 1.00 70.88 87 TYR A C 1
ATOM 685 O O . TYR A 1 87 ? -17.113 6.272 6.867 1.00 70.88 87 TYR A O 1
ATOM 693 N N . GLN A 1 88 ? -15.609 7.166 5.456 1.00 63.41 88 GLN A N 1
ATOM 694 C CA . GLN A 1 88 ? -16.428 8.295 5.037 1.00 63.41 88 GLN A CA 1
ATOM 695 C C . GLN A 1 88 ? -17.316 7.836 3.880 1.00 63.41 88 GLN A C 1
ATOM 697 O O . GLN A 1 88 ? -16.835 7.422 2.831 1.00 63.41 88 GLN A O 1
ATOM 702 N N . GLY A 1 89 ? -18.633 7.835 4.101 1.00 48.34 89 GLY A N 1
ATOM 703 C CA . GLY A 1 89 ? -19.592 7.480 3.059 1.00 48.34 89 GLY A CA 1
ATOM 704 C C . GLY A 1 89 ? -19.392 8.370 1.837 1.00 48.34 89 GLY A C 1
ATOM 705 O O . GLY A 1 89 ? -19.240 9.581 1.970 1.00 48.34 89 GLY A O 1
ATOM 706 N N . VAL A 1 90 ? -19.373 7.757 0.658 1.00 43.75 90 VAL A N 1
ATOM 707 C CA . VAL A 1 90 ? -19.181 8.456 -0.610 1.00 43.75 90 VAL A CA 1
ATOM 708 C C . VAL A 1 90 ? -20.332 9.452 -0.814 1.00 43.75 90 VAL A C 1
ATOM 710 O O . VAL A 1 90 ? -21.433 9.055 -1.188 1.00 43.75 90 VAL A O 1
ATOM 713 N N . GLN A 1 91 ? -20.098 10.747 -0.589 1.00 36.25 91 GLN A N 1
ATOM 714 C CA . GLN A 1 91 ? -20.835 11.780 -1.311 1.00 36.25 91 GLN A CA 1
ATOM 715 C C . GLN A 1 91 ? -20.069 12.031 -2.603 1.00 36.25 91 GLN A C 1
ATOM 717 O O . GLN A 1 91 ? -19.034 12.691 -2.616 1.00 36.25 91 GLN A O 1
ATOM 722 N N . ILE A 1 92 ? -20.555 11.442 -3.694 1.00 45.62 92 ILE A N 1
ATOM 723 C CA . 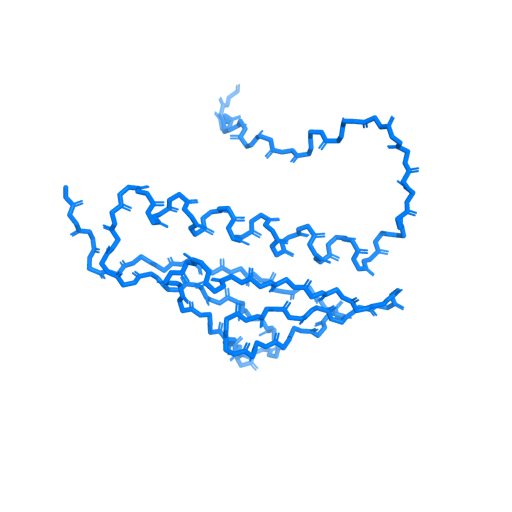ILE A 1 92 ? -20.088 11.792 -5.031 1.00 45.62 92 ILE A CA 1
ATOM 724 C C . ILE A 1 92 ? -20.729 13.148 -5.348 1.00 45.62 92 ILE A C 1
ATOM 726 O O . ILE A 1 92 ? -21.866 13.204 -5.810 1.00 45.62 92 ILE A O 1
ATOM 730 N N . GLN A 1 93 ? -20.041 14.248 -5.048 1.00 30.86 93 GLN A N 1
ATOM 731 C CA . GLN A 1 93 ? -20.317 15.521 -5.704 1.00 30.86 93 GLN A CA 1
ATOM 732 C C . GLN A 1 93 ? -19.232 15.681 -6.765 1.00 30.86 93 GLN A C 1
ATOM 734 O O . GLN A 1 93 ? -18.041 15.689 -6.456 1.00 30.86 93 GLN A O 1
ATOM 739 N N . ASN A 1 94 ? -19.656 15.708 -8.024 1.00 41.25 94 ASN A N 1
ATOM 740 C CA . ASN A 1 94 ? -18.814 15.962 -9.182 1.00 41.25 94 ASN A CA 1
ATOM 741 C C . ASN A 1 94 ? -18.196 17.359 -9.081 1.00 41.25 94 ASN A C 1
ATOM 743 O O . ASN A 1 94 ? -18.699 18.274 -9.707 1.00 41.25 94 ASN A O 1
ATOM 747 N N . GLU A 1 95 ? -17.130 17.523 -8.309 1.00 35.28 95 GLU A N 1
ATOM 748 C CA . GLU A 1 95 ? -16.249 18.685 -8.351 1.00 35.28 95 GLU A CA 1
ATOM 749 C C . GLU A 1 95 ? -14.931 18.303 -7.667 1.00 35.28 95 GLU A C 1
ATOM 751 O O . GLU A 1 95 ? -14.843 18.161 -6.453 1.00 35.28 95 GLU A O 1
ATOM 756 N N . ILE A 1 96 ? -13.938 18.011 -8.511 1.00 42.31 96 ILE A N 1
ATOM 757 C CA . ILE A 1 96 ? -12.487 18.075 -8.281 1.00 42.31 96 ILE A CA 1
ATOM 758 C C . ILE A 1 96 ? -12.087 18.081 -6.790 1.00 42.31 96 ILE A C 1
ATOM 760 O O . ILE A 1 96 ? -11.860 19.128 -6.187 1.00 42.31 96 ILE A O 1
ATOM 764 N N . CYS A 1 97 ? -11.932 16.896 -6.194 1.00 31.38 97 CYS A N 1
ATOM 765 C CA . CYS A 1 97 ? -11.319 16.769 -4.875 1.00 31.38 97 CYS A CA 1
ATOM 766 C C . CYS A 1 97 ? -9.800 16.620 -5.042 1.00 31.38 97 CYS A C 1
ATOM 768 O O . CYS A 1 97 ? -9.271 15.516 -5.186 1.00 31.38 97 CYS A O 1
ATOM 770 N N . VAL A 1 98 ? -9.092 17.753 -5.058 1.00 39.09 98 VAL A N 1
ATOM 771 C CA . VAL A 1 98 ? -7.634 17.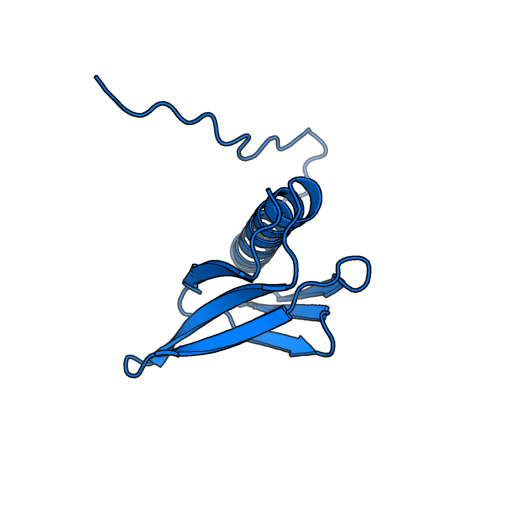797 -4.883 1.00 39.09 98 VAL A CA 1
ATOM 772 C C . VAL A 1 98 ? -7.341 17.622 -3.392 1.00 39.09 98 VAL A C 1
ATOM 774 O O . VAL A 1 98 ? -7.003 18.572 -2.694 1.00 39.09 98 VAL A O 1
ATOM 777 N N . CYS A 1 99 ? -7.506 16.411 -2.864 1.00 30.44 99 CYS A N 1
ATOM 778 C CA . CYS A 1 99 ? -6.987 16.106 -1.536 1.00 30.44 99 CYS A CA 1
ATOM 779 C C . CYS A 1 99 ? -5.512 15.717 -1.662 1.00 30.44 99 CYS A C 1
ATOM 781 O O . CYS A 1 99 ? -5.159 14.674 -2.212 1.00 30.44 99 CYS A O 1
ATOM 783 N N . SER A 1 100 ? -4.668 16.606 -1.134 1.00 34.25 100 SER A N 1
ATOM 784 C CA . SER A 1 100 ? -3.247 16.421 -0.824 1.00 34.25 100 SER A CA 1
ATOM 785 C C . SER A 1 100 ? -2.302 16.191 -2.008 1.00 34.25 100 SER A C 1
ATOM 787 O O . SER A 1 100 ? -1.665 15.149 -2.140 1.00 34.25 100 SER A O 1
ATOM 789 N N . LEU A 1 101 ? -2.065 17.258 -2.781 1.00 36.94 101 LEU A N 1
ATOM 790 C CA . LEU A 1 101 ? -0.681 17.560 -3.141 1.00 36.94 101 LEU A CA 1
ATOM 791 C C . LEU A 1 101 ? 0.017 17.908 -1.820 1.00 36.94 101 LEU A C 1
ATOM 793 O O . LEU A 1 101 ? -0.247 18.957 -1.234 1.00 36.94 101 LEU A O 1
ATOM 797 N N . SER A 1 102 ? 0.833 16.994 -1.313 1.00 35.69 102 SER A N 1
ATOM 798 C CA . SER A 1 102 ? 1.719 17.197 -0.173 1.00 35.69 102 SER A CA 1
ATOM 799 C C . SER A 1 102 ? 2.707 18.324 -0.499 1.00 35.69 102 SER A C 1
ATOM 801 O O . SER A 1 102 ? 3.839 18.093 -0.917 1.00 35.69 102 SER A O 1
ATOM 803 N N . HIS A 1 103 ? 2.263 19.574 -0.334 1.00 35.84 103 HIS A N 1
ATOM 804 C CA . HIS A 1 103 ? 3.146 20.719 -0.171 1.00 35.84 103 HIS A CA 1
ATOM 805 C C . HIS A 1 103 ? 3.718 20.646 1.239 1.00 35.84 103 HIS A C 1
ATOM 807 O O . HIS A 1 103 ? 3.162 21.109 2.230 1.00 35.84 103 HIS A O 1
ATOM 813 N N . GLN A 1 104 ? 4.844 19.962 1.288 1.00 39.53 104 GLN A N 1
ATOM 814 C CA . GLN A 1 104 ? 5.853 20.070 2.311 1.00 39.53 104 GLN A CA 1
ATOM 815 C C . GLN A 1 104 ? 6.257 21.542 2.488 1.00 39.53 104 GLN A C 1
ATOM 817 O O . GLN A 1 104 ? 6.734 22.145 1.537 1.00 39.53 104 GLN A O 1
ATOM 822 N N . CYS A 1 105 ? 6.044 22.08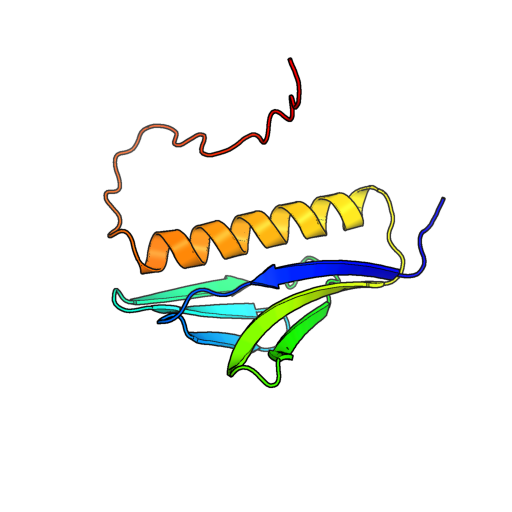1 3.689 1.00 27.23 105 CYS A N 1
ATOM 823 C CA . CYS A 1 105 ? 6.761 23.197 4.332 1.00 27.23 105 CYS A CA 1
ATOM 824 C C . CYS A 1 105 ? 6.228 23.236 5.776 1.00 27.23 105 CYS A C 1
ATOM 826 O O . CYS A 1 105 ? 5.194 23.829 6.046 1.00 27.23 105 CYS A O 1
ATOM 828 N N . LEU A 1 106 ? 6.662 22.362 6.684 1.00 32.47 106 LEU A N 1
ATOM 829 C CA . LEU A 1 106 ? 7.877 22.484 7.497 1.00 32.47 106 LEU A CA 1
ATOM 830 C C . LEU A 1 106 ? 8.395 23.926 7.700 1.00 32.47 106 LEU A C 1
ATOM 832 O O . LEU A 1 106 ? 8.997 24.498 6.799 1.00 32.47 106 LEU A O 1
ATOM 836 N N . HIS A 1 107 ? 8.275 24.367 8.957 1.00 32.34 107 HIS A N 1
ATOM 837 C CA . HIS A 1 107 ? 9.131 25.298 9.705 1.00 32.34 107 HIS A CA 1
ATOM 838 C C . HIS A 1 107 ? 8.965 26.829 9.573 1.00 32.34 107 HIS A C 1
ATOM 840 O O . HIS A 1 107 ? 9.232 27.416 8.529 1.00 32.34 107 HIS A O 1
ATOM 846 N N . HIS A 1 108 ? 8.738 27.398 10.770 1.00 32.69 108 HIS A N 1
ATOM 847 C CA . HIS A 1 108 ? 8.862 28.775 11.270 1.00 32.69 108 HIS A CA 1
ATOM 848 C C . HIS A 1 108 ? 7.669 29.721 11.088 1.00 32.69 108 HIS A C 1
ATOM 850 O O . HIS A 1 108 ? 7.393 30.155 9.952 1.00 32.69 108 HIS A O 1
#

Organism: Salix purpurea (NCBI:txid77065)

Secondary structure (DSSP, 8-state):
--EEEEEEEEEPPTT-EEEEETTEEEEEETTEEEEEE-TTS-EEEEEEEPTTS-EEEEEEEEEE-HHHHHHHHHHHHHHHHHHHHHHS-----SS-------------

pLDDT: mean 71.81, std 18.41, range [27.23, 88.25]

InterPro domains:
  IPR000702 Large ribosomal subunit protein uL6-like [PTHR11655] (1-91)
  IPR020040 Large ribosomal subunit protein uL6, alpha-beta domain [PF00347] (12-88)
  IPR036789 Large ribosomal subunit protein uL6-like, alpha-beta domain superfamily [G3DSA:3.90.930.12] (1-89)
  IPR036789 Large ribosomal subunit protein uL6-like, alpha-beta domain superfamily [SSF56053] (1-89)

Foldseek 3Di:
DWDQKDKDKDWDDPAWDWDADCQKIWIAHPQGIDIDHPNVAPKDWDWDQDPVRTTMIMIMDGGDDPVNVVVVVVVVVVVVVRRVCRVDPDPPDPDDDPDDPPPDDDDD